Protein AF-A0A382VRE3-F1 (afdb_monomer_lite)

pLDDT: mean 94.81, std 3.99, range [74.12, 98.25]

InterPro domains:
  IPR027417 P-loop containing nucleoside triphosphate hydrolase [G3DSA:3.40.50.300] (1-83)
  IPR027417 P-loop containing nucleoside triphosphate hydrolase [SSF52540] (4-72)

Radius of gyration: 12.78 Å; chains: 1; bounding box: 26×27×31 Å

Secondary structure (DSSP, 8-state):
--EEETTTEETTS-------TTSSHHHHHHHHHHHHHTTPPPTTS-------EEEE-SSS-IIIIIHHHHHHTT--GGGEEEE-

Foldseek 3Di:
DDAPDPPQGHPPDDDDDDDDPPPCSVVLVLLQQQCQQVQNADPVRHTHDRAQEEDEDPDDDVVPPNVVSNVVSNRPVVRYHYDD

Structure (mmCIF, N/CA/C/O backbone):
data_AF-A0A382VRE3-F1
#
_entry.id   AF-A0A382VRE3-F1
#
loop_
_atom_site.group_PDB
_atom_site.id
_atom_site.type_symbol
_atom_site.label_atom_id
_atom_site.label_alt_id
_atom_site.label_comp_id
_atom_site.label_asym_id
_atom_site.label_entity_id
_atom_site.label_seq_id
_atom_site.pdbx_PDB_ins_code
_atom_site.Cartn_x
_a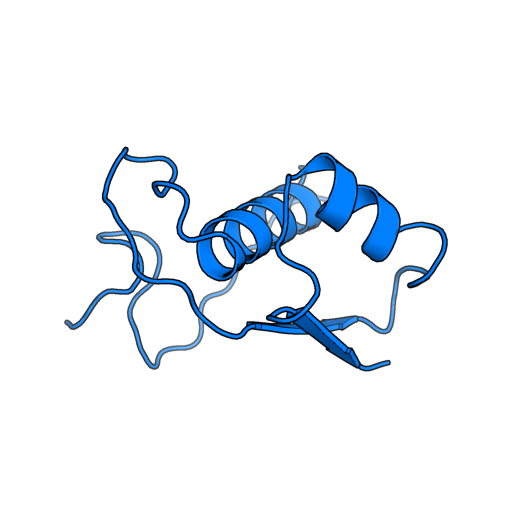tom_site.Cartn_y
_atom_site.Cartn_z
_atom_site.occupancy
_atom_site.B_iso_or_equiv
_atom_site.auth_seq_id
_atom_site.auth_comp_id
_atom_site.auth_asym_id
_atom_site.auth_atom_id
_atom_site.pdbx_PDB_model_num
ATOM 1 N N . VAL A 1 1 ? -14.475 10.494 14.499 1.00 87.31 1 VAL A N 1
ATOM 2 C CA . VAL A 1 1 ? -14.028 10.055 13.152 1.00 87.31 1 VAL A CA 1
ATOM 3 C C . VAL A 1 1 ? -13.828 8.551 13.221 1.00 87.31 1 VAL A C 1
ATOM 5 O O . VAL A 1 1 ? -13.335 8.101 14.244 1.00 87.31 1 VAL A O 1
ATOM 8 N N . SER A 1 2 ? -14.272 7.784 12.223 1.00 94.81 2 SER A N 1
ATOM 9 C CA . SER A 1 2 ? -13.937 6.354 12.126 1.00 94.81 2 SER A CA 1
ATOM 10 C C . SER A 1 2 ? -12.611 6.215 11.379 1.00 94.81 2 SER A C 1
ATOM 12 O O . SER A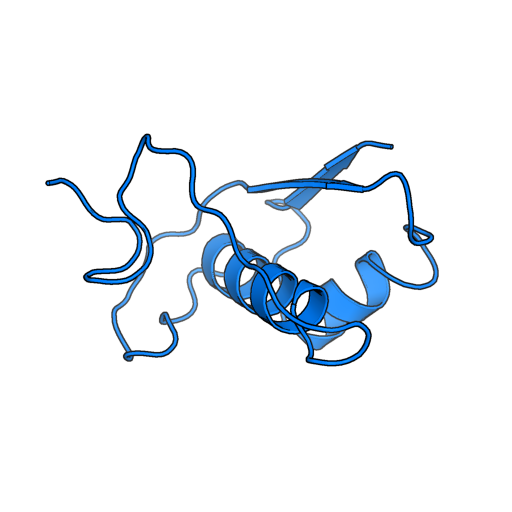 1 2 ? -12.403 6.916 10.386 1.00 94.81 2 SER A O 1
ATOM 14 N N . TRP A 1 3 ? -11.716 5.358 11.861 1.00 93.69 3 TRP A N 1
ATOM 15 C CA . TRP A 1 3 ? -10.350 5.226 11.355 1.00 93.69 3 TRP A CA 1
ATOM 16 C C . TRP A 1 3 ? -10.117 3.837 10.770 1.00 93.69 3 TRP A C 1
ATOM 18 O O . TRP A 1 3 ? -10.630 2.852 11.295 1.00 93.69 3 TRP A O 1
ATOM 28 N N . LEU A 1 4 ? -9.357 3.784 9.677 1.00 93.62 4 LEU A N 1
ATOM 29 C CA . LEU A 1 4 ? -8.694 2.564 9.218 1.00 93.62 4 LEU A CA 1
ATOM 30 C C . LEU A 1 4 ? -7.335 2.424 9.914 1.00 93.62 4 LEU A C 1
ATOM 32 O O . LEU A 1 4 ? -7.000 1.354 10.397 1.00 93.62 4 LEU A O 1
ATOM 36 N N . TRP A 1 5 ? -6.602 3.537 10.006 1.00 95.25 5 TRP A N 1
ATOM 37 C CA . TRP A 1 5 ? -5.367 3.674 10.772 1.00 95.25 5 TRP A CA 1
ATOM 38 C C . TRP A 1 5 ? -5.441 4.973 11.573 1.00 95.25 5 TRP A C 1
ATOM 40 O O . TRP A 1 5 ? -5.557 6.056 10.991 1.00 95.25 5 TRP A O 1
ATOM 50 N N . GLU A 1 6 ? -5.464 4.878 12.901 1.00 95.38 6 GLU A N 1
ATOM 51 C CA . GLU A 1 6 ? -5.724 6.024 13.773 1.00 95.38 6 GLU A CA 1
ATOM 52 C C . GLU A 1 6 ? -4.673 7.130 13.602 1.00 95.38 6 GLU A C 1
ATOM 54 O O . GLU A 1 6 ? -3.473 6.889 13.654 1.00 95.38 6 GLU A O 1
ATOM 59 N N . GLY A 1 7 ? -5.134 8.360 13.354 1.00 94.94 7 GLY A N 1
ATOM 60 C CA . GLY A 1 7 ? -4.266 9.520 13.135 1.00 94.94 7 GLY A CA 1
ATOM 61 C C . GLY A 1 7 ? -3.693 9.652 11.718 1.00 94.94 7 GLY A C 1
ATOM 62 O O . GLY A 1 7 ? -3.251 10.743 11.367 1.00 94.94 7 GLY A O 1
ATOM 63 N N . TRP A 1 8 ? -3.770 8.606 10.885 1.00 95.12 8 TRP A N 1
ATOM 64 C CA . TRP A 1 8 ? -3.176 8.588 9.540 1.00 95.12 8 TRP A CA 1
ATOM 65 C C . TRP A 1 8 ? -4.207 8.424 8.420 1.00 95.12 8 TRP A C 1
ATOM 67 O O . TRP A 1 8 ? -4.201 9.189 7.458 1.00 95.12 8 TRP A O 1
ATOM 77 N N . LEU A 1 9 ? -5.122 7.454 8.540 1.00 95.25 9 LEU A N 1
ATOM 78 C CA . LEU A 1 9 ? -6.080 7.098 7.487 1.00 95.25 9 LEU A CA 1
ATOM 79 C C . LEU A 1 9 ? -7.509 7.051 8.030 1.00 95.25 9 LEU A C 1
ATOM 81 O O . LEU A 1 9 ? -7.952 6.026 8.567 1.00 95.25 9 LEU A O 1
ATOM 85 N N . PRO A 1 10 ? -8.267 8.151 7.907 1.00 96.69 10 PRO A N 1
ATOM 86 C CA . PRO A 1 10 ? -9.675 8.153 8.261 1.00 96.69 10 PRO A CA 1
ATOM 87 C C . PRO A 1 10 ? -10.496 7.352 7.243 1.00 96.69 10 PRO A C 1
ATOM 89 O O . PRO A 1 10 ? -10.381 7.532 6.031 1.00 96.69 10 PRO A O 1
ATOM 92 N N . LYS A 1 11 ? -11.381 6.489 7.741 1.00 95.12 11 LYS A N 1
ATOM 93 C CA . LYS A 1 11 ? -12.230 5.638 6.905 1.00 95.12 11 LYS A CA 1
ATOM 94 C C . LYS A 1 11 ? -13.260 6.482 6.146 1.00 95.12 11 LYS A C 1
ATOM 96 O O . LYS A 1 11 ? -13.894 7.366 6.726 1.00 95.12 11 LYS A O 1
ATOM 101 N N . GLY A 1 12 ? -13.449 6.183 4.859 1.00 95.75 12 GLY A N 1
ATOM 102 C CA . GLY A 1 12 ? -14.445 6.844 4.003 1.00 95.75 12 GLY A CA 1
ATOM 103 C C . GLY A 1 12 ? -14.087 8.280 3.604 1.00 95.75 12 GLY A C 1
ATOM 104 O O . GLY A 1 12 ? -14.979 9.071 3.303 1.00 95.75 12 GLY A O 1
ATOM 105 N N . LYS A 1 13 ? -12.800 8.641 3.640 1.00 97.31 13 LYS A N 1
ATOM 106 C CA . LYS A 1 13 ? -12.298 9.954 3.221 1.00 97.31 13 LYS A CA 1
ATOM 107 C C . LYS A 1 13 ? -11.143 9.792 2.235 1.00 97.31 13 LYS A C 1
ATOM 109 O O . LYS A 1 13 ? -10.418 8.806 2.292 1.00 97.31 13 LYS A O 1
ATOM 114 N N . LEU A 1 14 ? -10.967 10.787 1.368 1.00 96.75 14 LEU A N 1
ATOM 115 C CA . LEU A 1 14 ? -9.808 10.883 0.484 1.00 96.75 14 LEU A CA 1
ATOM 116 C C . LEU A 1 14 ? -8.593 11.395 1.272 1.00 96.75 14 LEU A C 1
ATOM 118 O O . LEU A 1 14 ? -8.712 12.365 2.022 1.00 96.75 14 LEU A O 1
ATOM 122 N N . VAL A 1 15 ? -7.440 10.752 1.083 1.00 97.31 15 VAL A N 1
ATOM 123 C CA . VAL A 1 15 ? -6.159 11.113 1.705 1.00 97.31 15 VAL A CA 1
ATOM 124 C C . VAL A 1 15 ? -5.115 11.282 0.606 1.00 97.31 15 VAL A C 1
ATOM 126 O O . VAL A 1 15 ? -5.066 10.475 -0.319 1.00 97.31 15 VAL A O 1
ATOM 129 N N . LEU A 1 16 ? -4.288 12.324 0.708 1.00 97.25 16 LEU A N 1
ATOM 130 C CA . LEU A 1 16 ? -3.180 12.581 -0.210 1.00 97.25 16 LEU A CA 1
ATOM 131 C C . LEU A 1 16 ? -1.852 12.212 0.462 1.00 97.25 16 LEU A C 1
ATOM 133 O O . LEU A 1 16 ? -1.533 12.745 1.523 1.00 97.25 16 LEU A O 1
ATOM 137 N N . LEU A 1 17 ? -1.080 11.336 -0.181 1.00 96.50 17 LEU A N 1
ATOM 138 C CA . LEU A 1 17 ? 0.314 11.060 0.161 1.00 96.50 17 LEU A CA 1
ATOM 139 C C . LEU A 1 17 ? 1.214 11.769 -0.856 1.00 96.50 17 LEU A C 1
ATOM 141 O O . LEU A 1 17 ? 1.359 11.301 -1.983 1.00 96.50 17 LEU A O 1
ATOM 145 N N . ASP A 1 18 ? 1.798 12.896 -0.457 1.00 96.25 18 ASP A N 1
ATOM 146 C CA . ASP A 1 18 ? 2.621 13.743 -1.324 1.00 96.25 18 ASP A CA 1
ATOM 147 C C . ASP A 1 18 ? 4.088 13.798 -0.866 1.00 96.25 18 ASP A C 1
ATOM 149 O O . ASP A 1 18 ? 4.419 13.536 0.291 1.00 96.25 18 ASP A O 1
ATOM 153 N N . GLY A 1 19 ? 4.981 14.113 -1.800 1.00 96.06 19 GLY A N 1
ATOM 154 C CA . GLY A 1 19 ? 6.421 14.173 -1.586 1.00 96.06 19 GLY A CA 1
ATOM 155 C C . GLY A 1 19 ? 7.208 14.105 -2.893 1.00 96.06 19 GLY A C 1
ATOM 156 O O . GLY A 1 19 ? 6.686 13.734 -3.946 1.00 96.06 19 GLY A O 1
ATOM 157 N N . ASN A 1 20 ? 8.501 14.419 -2.830 1.00 97.44 20 ASN A N 1
ATOM 158 C CA . ASN A 1 20 ? 9.372 14.455 -4.008 1.00 97.44 20 ASN A CA 1
ATOM 159 C C . ASN A 1 20 ? 9.474 13.090 -4.732 1.00 97.44 20 ASN A C 1
ATOM 161 O O . ASN A 1 20 ? 9.241 12.031 -4.136 1.00 97.44 20 ASN A O 1
ATOM 165 N N . PRO A 1 21 ? 9.838 13.067 -6.027 1.00 94.50 21 PRO A N 1
ATOM 166 C CA . PRO A 1 21 ? 10.182 11.827 -6.719 1.00 94.50 21 PRO A CA 1
ATOM 167 C C . PRO A 1 21 ? 11.249 11.030 -5.953 1.00 94.50 21 PRO A C 1
ATOM 169 O O . PRO A 1 21 ? 12.177 11.605 -5.387 1.00 94.50 21 PRO A O 1
ATOM 172 N N . GLY A 1 22 ? 11.099 9.705 -5.900 1.00 93.06 22 GLY A N 1
ATOM 173 C CA . GLY A 1 22 ? 12.051 8.820 -5.219 1.00 93.06 22 GLY A CA 1
ATOM 174 C C . GLY A 1 22 ? 11.973 8.793 -3.686 1.00 93.06 22 GLY A C 1
ATOM 175 O O . GLY A 1 22 ? 12.699 8.019 -3.073 1.00 93.06 22 GLY A O 1
ATOM 176 N N . CYS A 1 23 ? 11.078 9.553 -3.039 1.00 96.19 23 CYS A N 1
ATOM 177 C CA . CYS A 1 23 ? 10.954 9.548 -1.572 1.00 96.19 23 CYS A CA 1
ATOM 178 C C . CYS A 1 23 ? 10.158 8.357 -0.995 1.00 96.19 23 CYS A C 1
ATOM 180 O O . CYS A 1 23 ? 9.848 8.348 0.193 1.00 96.19 23 CYS A O 1
ATOM 182 N N . GLY A 1 24 ? 9.788 7.374 -1.826 1.00 95.25 24 GLY A N 1
ATOM 183 C CA . GLY A 1 24 ? 9.147 6.135 -1.372 1.00 95.25 24 GLY A CA 1
ATOM 184 C C . GLY A 1 2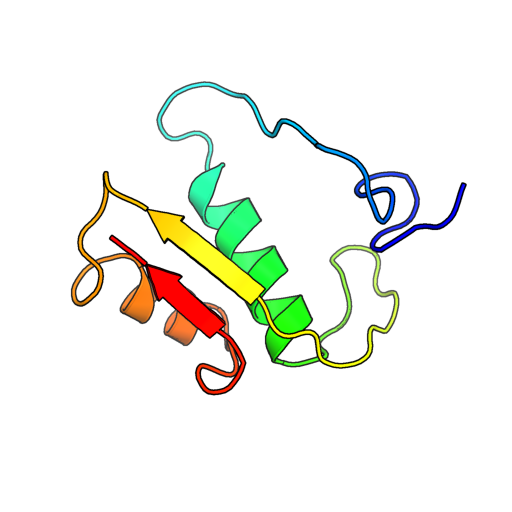4 ? 7.622 6.170 -1.214 1.00 95.25 24 GLY A C 1
ATOM 185 O O . GLY A 1 24 ? 7.081 5.297 -0.547 1.00 95.25 24 GLY A O 1
ATOM 186 N N . LYS A 1 25 ? 6.904 7.121 -1.831 1.00 95.88 25 LYS A N 1
ATOM 187 C CA . LYS A 1 25 ? 5.424 7.193 -1.760 1.00 95.88 25 LYS A CA 1
ATOM 188 C C . LYS A 1 25 ? 4.747 5.882 -2.167 1.00 95.88 25 LYS A C 1
ATOM 190 O O . LYS A 1 25 ? 3.975 5.325 -1.395 1.00 95.88 25 LYS A O 1
ATOM 195 N N . THR A 1 26 ? 5.088 5.367 -3.350 1.00 94.31 26 THR A N 1
ATOM 196 C CA . THR A 1 26 ? 4.561 4.095 -3.861 1.00 94.31 26 THR A CA 1
ATOM 197 C C . THR A 1 26 ? 4.945 2.940 -2.944 1.00 94.31 26 THR A C 1
ATOM 199 O O . THR A 1 26 ? 4.116 2.090 -2.655 1.00 94.31 26 THR A O 1
ATOM 202 N N . THR A 1 27 ? 6.165 2.941 -2.404 1.00 96.00 27 THR A N 1
ATOM 203 C CA . THR A 1 27 ? 6.607 1.927 -1.438 1.00 96.00 27 THR A CA 1
ATOM 204 C C . THR A 1 27 ? 5.736 1.917 -0.180 1.00 96.00 27 THR A C 1
ATOM 206 O O . THR A 1 27 ? 5.294 0.852 0.235 1.00 96.00 27 THR A O 1
ATOM 209 N N . ILE A 1 28 ? 5.441 3.086 0.399 1.00 96.50 28 ILE A N 1
ATOM 210 C CA . ILE A 1 28 ? 4.562 3.213 1.574 1.00 96.50 28 ILE A CA 1
ATOM 211 C C . ILE A 1 28 ? 3.140 2.753 1.237 1.00 96.50 28 ILE A C 1
ATOM 213 O O . ILE A 1 28 ? 2.533 2.018 2.013 1.00 96.50 28 ILE A O 1
ATOM 217 N N . ALA A 1 29 ? 2.611 3.161 0.081 1.00 96.50 29 ALA A N 1
ATOM 218 C CA . ALA A 1 29 ? 1.273 2.772 -0.351 1.00 96.50 29 ALA A CA 1
ATOM 219 C C . ALA A 1 29 ? 1.150 1.249 -0.540 1.00 96.50 29 ALA A C 1
ATOM 221 O O . ALA A 1 29 ? 0.187 0.654 -0.062 1.00 96.50 29 ALA A O 1
ATOM 222 N N . LEU A 1 30 ? 2.137 0.613 -1.179 1.00 97.19 30 LEU A N 1
ATOM 223 C CA . LEU A 1 3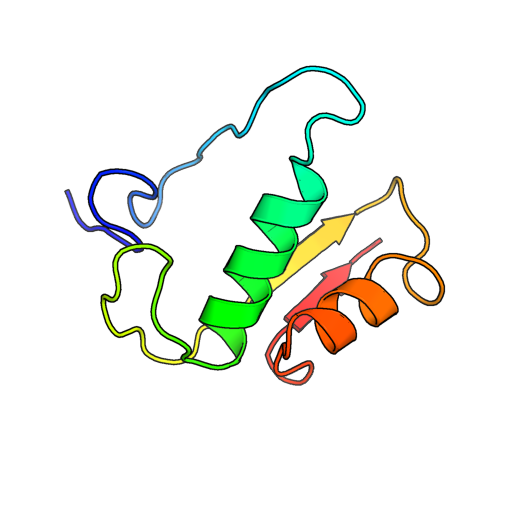0 ? 2.146 -0.834 -1.403 1.00 97.19 30 LEU A CA 1
ATOM 224 C C . LEU A 1 30 ? 2.360 -1.631 -0.108 1.00 97.19 30 LEU A C 1
ATOM 226 O O . LEU A 1 30 ? 1.684 -2.639 0.069 1.00 97.19 30 LEU A O 1
ATOM 230 N N . ASP A 1 31 ? 3.221 -1.186 0.819 1.00 97.56 31 ASP A N 1
ATOM 231 C CA . ASP A 1 31 ? 3.366 -1.839 2.137 1.00 97.56 31 ASP A CA 1
ATOM 232 C C . ASP A 1 31 ? 2.055 -1.793 2.926 1.00 97.56 31 ASP A C 1
ATOM 234 O O . ASP A 1 31 ? 1.636 -2.790 3.512 1.00 97.56 31 ASP A O 1
ATOM 238 N N . LEU A 1 32 ? 1.367 -0.651 2.900 1.00 97.38 32 LEU A N 1
ATOM 239 C CA . LEU A 1 32 ? 0.075 -0.511 3.553 1.00 97.38 32 LEU A CA 1
ATOM 240 C C . LEU A 1 32 ? -0.980 -1.434 2.929 1.00 97.38 32 LEU A C 1
ATOM 242 O O . LEU A 1 32 ? -1.679 -2.126 3.666 1.00 97.38 32 LEU A O 1
ATOM 246 N N . VAL A 1 33 ? -1.084 -1.472 1.595 1.00 97.56 33 VAL A N 1
ATOM 247 C CA . VAL A 1 33 ? -1.991 -2.395 0.891 1.00 97.56 33 VAL A CA 1
ATOM 248 C C . VAL A 1 33 ? -1.662 -3.843 1.239 1.00 97.56 33 VAL A C 1
ATOM 250 O O . VAL A 1 33 ? -2.570 -4.605 1.552 1.00 97.56 33 VAL A O 1
ATOM 253 N N . ALA A 1 34 ? -0.382 -4.214 1.256 1.00 98.06 34 ALA A N 1
ATOM 254 C CA . ALA A 1 34 ? 0.042 -5.562 1.600 1.00 98.06 34 ALA A CA 1
ATOM 255 C C . ALA A 1 34 ? -0.372 -5.943 3.026 1.00 98.06 34 ALA A C 1
ATOM 257 O O . ALA A 1 34 ? -0.954 -7.006 3.219 1.00 98.06 34 ALA A O 1
ATOM 258 N N . ARG A 1 35 ? -0.149 -5.062 4.015 1.00 97.75 35 ARG A N 1
ATOM 259 C CA . ARG A 1 35 ? -0.579 -5.289 5.407 1.00 97.75 35 ARG A CA 1
ATOM 260 C C . ARG A 1 35 ? -2.086 -5.457 5.524 1.00 97.75 35 ARG A C 1
ATOM 262 O O . ARG A 1 35 ? -2.538 -6.355 6.229 1.00 97.75 35 ARG A O 1
ATOM 269 N N . LEU A 1 36 ? -2.837 -4.600 4.833 1.00 97.31 36 LEU A N 1
ATOM 270 C CA . LEU A 1 36 ? -4.294 -4.643 4.802 1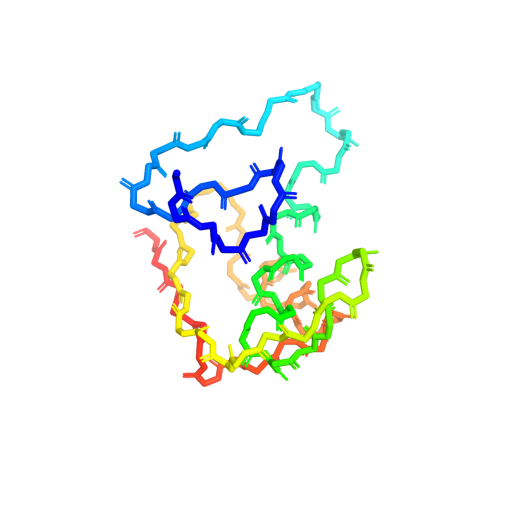.00 97.31 36 LEU A CA 1
ATOM 271 C C . LEU A 1 36 ? -4.796 -5.937 4.162 1.00 97.31 36 LEU A C 1
ATOM 273 O O . LEU A 1 36 ? -5.673 -6.573 4.730 1.00 97.31 36 LEU A O 1
ATOM 277 N N . ALA A 1 37 ? -4.221 -6.361 3.038 1.00 98.00 37 ALA A N 1
ATOM 278 C CA . ALA A 1 37 ? -4.593 -7.601 2.368 1.00 98.00 37 ALA A CA 1
ATOM 279 C C . ALA A 1 37 ? -4.268 -8.832 3.229 1.00 98.00 37 ALA A C 1
ATOM 281 O O . ALA A 1 37 ? -5.106 -9.705 3.399 1.00 98.00 37 ALA A O 1
ATOM 282 N N . SER A 1 38 ? -3.089 -8.883 3.850 1.00 97.06 38 SER A N 1
ATOM 283 C CA . SER A 1 38 ? -2.637 -10.049 4.618 1.00 97.06 38 SER A CA 1
ATOM 284 C C . SER A 1 38 ? -3.066 -10.047 6.097 1.00 97.06 38 SER A C 1
ATOM 286 O O . SER A 1 38 ? -2.597 -10.888 6.862 1.00 97.06 38 SER A O 1
ATOM 288 N N . GLY A 1 39 ? -3.850 -9.059 6.555 1.00 95.75 39 GLY A N 1
ATOM 289 C CA . GLY A 1 39 ? -4.212 -8.889 7.974 1.00 95.75 39 GLY A CA 1
ATOM 290 C C . GLY A 1 39 ? -3.011 -8.695 8.914 1.00 95.75 39 GLY A C 1
ATOM 291 O O . GLY A 1 39 ? -3.071 -9.034 10.098 1.00 95.75 39 GLY A O 1
ATOM 292 N N . ARG A 1 40 ? -1.877 -8.197 8.399 1.00 96.44 40 ARG A N 1
ATOM 293 C CA . ARG A 1 40 ? -0.688 -7.929 9.224 1.00 96.44 40 ARG A CA 1
ATOM 294 C C . ARG A 1 40 ? -0.900 -6.641 10.022 1.00 96.44 40 ARG A C 1
ATOM 296 O O . ARG A 1 40 ? -1.562 -5.730 9.527 1.00 96.44 40 ARG A O 1
ATOM 303 N N . PRO A 1 41 ? -0.291 -6.509 11.216 1.00 96.75 41 PRO A N 1
ATOM 304 C CA . PRO A 1 41 ? -0.382 -5.275 11.982 1.00 96.75 41 PRO A CA 1
ATOM 305 C C . PRO A 1 41 ? 0.031 -4.051 11.160 1.00 96.75 41 PRO A C 1
ATOM 307 O O . PRO A 1 41 ? 0.997 -4.098 10.386 1.00 96.75 41 PRO A O 1
ATOM 310 N N . LEU A 1 42 ? -0.677 -2.942 11.359 1.00 96.50 42 LEU A N 1
ATOM 311 C CA . LEU A 1 42 ? -0.299 -1.639 10.820 1.00 96.50 42 LEU A CA 1
ATOM 312 C C . LEU A 1 42 ? 1.052 -1.181 11.413 1.00 96.50 42 LEU A C 1
ATOM 314 O O . LEU A 1 42 ? 1.540 -1.783 12.373 1.00 96.50 42 LEU A O 1
ATOM 318 N N . PRO A 1 43 ? 1.707 -0.141 10.861 1.00 96.00 43 PRO A N 1
ATOM 319 C CA . PRO A 1 43 ? 3.037 0.277 11.324 1.00 96.00 43 PRO A CA 1
ATOM 320 C C . PRO A 1 43 ? 3.122 0.677 12.806 1.00 96.00 43 PRO A C 1
ATOM 322 O O . PRO A 1 43 ? 4.208 0.668 13.379 1.00 96.00 43 PRO A O 1
ATOM 325 N N . ASP A 1 44 ? 1.995 1.011 13.433 1.00 95.50 44 ASP A N 1
ATOM 326 C CA . ASP A 1 44 ? 1.879 1.305 14.866 1.00 95.50 44 ASP A CA 1
ATOM 327 C C . ASP A 1 44 ? 1.624 0.059 15.742 1.00 95.50 44 ASP A C 1
ATOM 329 O O . ASP A 1 44 ? 1.537 0.170 16.963 1.00 95.50 44 ASP A O 1
ATOM 333 N N . GLY A 1 45 ? 1.525 -1.125 15.133 1.00 95.69 45 GLY A N 1
ATOM 334 C CA . GLY A 1 45 ? 1.288 -2.404 15.798 1.00 95.69 45 GLY A CA 1
ATOM 335 C C . GLY A 1 45 ? -0.186 -2.765 15.988 1.00 95.69 45 GLY A C 1
ATOM 336 O O . GLY A 1 45 ? -0.466 -3.856 16.487 1.00 95.69 45 GLY A O 1
ATOM 337 N N . ASN A 1 46 ? -1.132 -1.910 15.586 1.00 93.56 46 ASN A N 1
ATOM 338 C CA . ASN A 1 46 ? -2.554 -2.229 15.689 1.00 93.56 46 ASN A CA 1
ATOM 339 C C . ASN A 1 46 ? -2.938 -3.356 14.723 1.00 93.56 46 ASN A C 1
ATOM 341 O O . ASN A 1 46 ? -2.567 -3.345 13.547 1.00 93.56 46 ASN A O 1
ATOM 345 N N . ALA A 1 47 ? -3.699 -4.327 15.229 1.00 91.94 47 ALA A N 1
ATOM 346 C CA . ALA A 1 47 ? -4.244 -5.405 14.416 1.00 91.94 47 ALA A CA 1
ATOM 347 C C . ALA A 1 47 ? -5.316 -4.876 13.452 1.00 91.94 47 ALA A C 1
ATOM 349 O O . ALA A 1 47 ? -6.062 -3.950 13.780 1.00 91.94 47 ALA A O 1
ATOM 350 N N . VAL A 1 48 ? -5.409 -5.496 12.279 1.00 91.75 48 VAL A N 1
ATOM 351 C CA . VAL A 1 48 ? -6.418 -5.185 11.268 1.00 91.75 48 VAL A CA 1
ATOM 352 C C . VAL A 1 48 ? -6.926 -6.488 10.664 1.00 91.75 48 VAL A C 1
ATOM 354 O O . VAL A 1 48 ? -6.146 -7.399 10.396 1.00 91.75 48 VAL A O 1
ATOM 357 N N . GLU A 1 49 ? -8.238 -6.587 10.477 1.00 93.88 49 GLU A N 1
ATOM 358 C CA . GLU A 1 49 ? -8.817 -7.680 9.695 1.00 93.88 49 GLU A CA 1
ATOM 359 C C . GLU A 1 49 ? -8.432 -7.517 8.217 1.00 93.88 49 GLU A C 1
ATOM 361 O O . GLU A 1 49 ? -8.337 -6.374 7.761 1.00 93.88 49 GLU A O 1
ATOM 366 N N . PRO A 1 50 ? -8.247 -8.609 7.453 1.00 96.75 50 PRO A N 1
ATOM 367 C CA . PRO A 1 50 ? -7.968 -8.531 6.024 1.00 96.75 50 PRO A CA 1
ATOM 368 C C . PRO A 1 50 ? -8.966 -7.646 5.257 1.00 96.75 50 PRO A C 1
ATOM 370 O O . PRO A 1 50 ? -10.184 -7.744 5.437 1.00 96.75 50 PRO A O 1
ATOM 373 N N . VAL A 1 51 ? -8.453 -6.782 4.379 1.00 95.75 51 VAL A N 1
ATOM 374 C CA . VAL A 1 51 ? -9.233 -5.834 3.573 1.00 95.75 51 VAL A CA 1
ATOM 375 C C . VAL A 1 51 ? -8.877 -5.975 2.098 1.00 95.75 51 VAL A C 1
ATOM 377 O O . VAL A 1 51 ? -7.715 -5.859 1.711 1.00 95.75 51 VAL A O 1
ATOM 380 N N . VAL A 1 52 ? -9.908 -6.131 1.264 1.00 97.81 52 VAL A N 1
ATOM 381 C CA . VAL A 1 52 ? -9.766 -6.081 -0.196 1.00 97.81 52 VAL A CA 1
ATOM 382 C C . VAL A 1 52 ? -9.350 -4.679 -0.632 1.00 97.81 52 VAL A C 1
ATOM 384 O O . VAL A 1 52 ? -9.995 -3.689 -0.275 1.00 97.81 52 VAL A O 1
ATOM 387 N N . SER A 1 53 ? -8.299 -4.603 -1.441 1.00 95.88 53 SER A N 1
ATOM 388 C CA . SER A 1 53 ? -7.723 -3.355 -1.939 1.00 95.88 53 SER A CA 1
ATOM 389 C C . SER A 1 53 ? -7.764 -3.296 -3.465 1.00 95.88 53 SER A C 1
ATOM 391 O O . SER A 1 53 ? -7.611 -4.310 -4.139 1.00 95.88 53 SER A O 1
ATOM 393 N N . LEU A 1 54 ? -7.949 -2.093 -4.011 1.00 96.56 54 LEU A N 1
ATOM 394 C CA . LEU A 1 54 ? -7.841 -1.808 -5.442 1.00 96.56 54 LEU A CA 1
ATOM 395 C C . LEU A 1 54 ? -6.690 -0.827 -5.658 1.00 96.56 54 LEU A C 1
ATOM 397 O O . LEU A 1 54 ? -6.694 0.260 -5.077 1.00 96.56 54 LEU A O 1
ATOM 401 N N . ILE A 1 55 ? -5.734 -1.197 -6.503 1.00 95.75 55 ILE A N 1
ATOM 402 C CA . ILE A 1 55 ? -4.662 -0.315 -6.962 1.00 95.75 55 ILE A CA 1
ATOM 403 C C . ILE A 1 55 ? -4.991 0.123 -8.386 1.00 95.75 55 ILE A C 1
ATOM 405 O O . ILE A 1 55 ? -5.123 -0.707 -9.282 1.00 95.75 55 ILE A O 1
ATOM 409 N N . LEU A 1 56 ? -5.100 1.438 -8.572 1.00 94.19 56 LEU A N 1
ATOM 410 C CA . LEU A 1 56 ? -5.202 2.079 -9.880 1.00 94.19 56 LEU A CA 1
ATOM 411 C C . LEU A 1 56 ? -3.820 2.623 -10.233 1.00 94.19 56 LEU A C 1
ATOM 413 O O . LEU A 1 56 ? -3.323 3.505 -9.527 1.00 94.19 56 LEU A O 1
ATOM 417 N N . ASN A 1 57 ? -3.187 2.091 -11.274 1.00 87.06 57 ASN A N 1
ATOM 418 C CA . ASN A 1 57 ? -1.821 2.470 -11.618 1.00 87.06 57 ASN A CA 1
ATOM 419 C C . ASN A 1 57 ? -1.583 2.438 -13.138 1.00 87.06 57 ASN A C 1
ATOM 421 O O . ASN A 1 57 ? -1.333 1.364 -13.678 1.00 87.06 57 ASN A O 1
ATOM 425 N N . PRO A 1 58 ? -1.575 3.609 -13.805 1.00 84.88 58 PRO A N 1
ATOM 426 C CA . PRO A 1 58 ? -1.213 3.720 -15.217 1.00 84.88 58 PRO A CA 1
ATOM 427 C C . PRO A 1 58 ? 0.288 3.994 -15.449 1.00 84.88 58 PRO A C 1
ATOM 429 O O . PRO A 1 58 ? 0.708 4.117 -16.597 1.00 84.88 58 PRO A O 1
ATOM 432 N N . GLU A 1 59 ? 1.087 4.185 -14.390 1.00 82.31 59 GLU A N 1
ATOM 433 C CA . GLU A 1 59 ? 2.483 4.646 -14.496 1.00 82.31 59 GLU A CA 1
ATOM 434 C C . GLU A 1 59 ? 3.488 3.491 -14.597 1.00 82.31 59 GLU A C 1
ATOM 436 O O . GLU A 1 59 ? 4.315 3.463 -15.508 1.00 82.31 59 GLU A O 1
ATOM 441 N N . ASP A 1 60 ? 3.426 2.561 -13.641 1.00 85.19 60 ASP A N 1
ATOM 442 C CA . ASP A 1 60 ? 4.368 1.443 -13.509 1.00 85.19 60 ASP A CA 1
ATOM 443 C C . ASP A 1 60 ? 3.818 0.146 -14.138 1.00 85.19 60 ASP A C 1
ATOM 445 O O . ASP A 1 60 ? 2.611 -0.093 -14.137 1.00 85.19 60 ASP A O 1
ATOM 449 N N . GLY A 1 61 ? 4.694 -0.745 -14.610 1.00 87.19 61 GLY A N 1
ATOM 450 C CA . GLY A 1 61 ? 4.290 -2.058 -15.120 1.00 87.19 61 GLY A CA 1
ATOM 451 C C . GLY A 1 61 ? 3.749 -2.984 -14.022 1.00 87.19 61 GLY A C 1
ATOM 452 O O . GLY A 1 61 ? 4.310 -3.085 -12.926 1.00 87.19 61 GLY A O 1
ATOM 453 N N . MET A 1 62 ? 2.653 -3.698 -14.300 1.00 89.75 62 MET A N 1
ATOM 454 C CA . MET A 1 62 ? 2.072 -4.629 -13.325 1.00 89.75 62 MET A CA 1
ATOM 455 C C . MET A 1 62 ? 3.000 -5.811 -13.032 1.00 89.75 62 MET A C 1
ATOM 457 O O . MET A 1 62 ? 3.340 -6.044 -11.871 1.00 89.75 62 MET A O 1
ATOM 461 N N . ASP A 1 63 ? 3.451 -6.502 -14.079 1.00 89.56 63 ASP A N 1
ATOM 462 C CA . ASP A 1 63 ? 4.192 -7.765 -13.967 1.00 89.56 63 ASP A CA 1
ATOM 463 C C . ASP A 1 63 ? 5.643 -7.592 -13.496 1.00 89.56 63 ASP A C 1
ATOM 465 O O . ASP A 1 63 ? 6.207 -8.493 -12.875 1.00 89.56 63 ASP A O 1
ATOM 469 N N . ASP A 1 64 ? 6.260 -6.443 -13.778 1.00 90.69 64 ASP A N 1
ATOM 470 C CA . ASP A 1 64 ? 7.675 -6.193 -13.484 1.00 90.69 64 ASP A CA 1
ATOM 471 C C . ASP A 1 64 ? 7.909 -5.259 -12.289 1.00 90.69 64 ASP A C 1
ATOM 473 O O . ASP A 1 64 ? 9.013 -5.241 -11.737 1.00 90.69 64 ASP A O 1
ATOM 477 N N . THR A 1 65 ? 6.881 -4.526 -11.849 1.00 92.62 65 THR A N 1
ATOM 478 C CA . THR A 1 65 ? 7.032 -3.490 -10.824 1.00 92.62 65 THR A CA 1
ATOM 479 C C . THR A 1 65 ? 6.032 -3.641 -9.684 1.00 92.62 65 THR A C 1
ATOM 481 O O . THR A 1 65 ? 6.453 -3.818 -8.539 1.00 92.62 65 THR A O 1
ATOM 484 N N . ILE A 1 66 ? 4.724 -3.586 -9.947 1.00 95.31 66 ILE A N 1
ATOM 485 C CA . ILE A 1 66 ? 3.714 -3.588 -8.874 1.00 95.31 66 ILE A CA 1
ATOM 486 C C . ILE A 1 66 ? 3.604 -4.960 -8.205 1.00 95.31 66 ILE A C 1
ATOM 488 O O . ILE A 1 66 ? 3.765 -5.056 -6.986 1.00 95.31 66 ILE A O 1
ATOM 492 N N . VAL A 1 67 ? 3.386 -6.026 -8.980 1.00 96.12 67 VAL A N 1
ATOM 493 C CA . VAL A 1 67 ? 3.214 -7.387 -8.448 1.00 96.12 67 VAL A CA 1
ATOM 494 C C . VAL A 1 67 ? 4.468 -7.864 -7.705 1.00 96.12 67 VAL A C 1
ATOM 496 O O . VAL A 1 67 ? 4.328 -8.289 -6.555 1.00 96.12 67 VAL A O 1
ATOM 499 N N . PRO A 1 68 ? 5.701 -7.730 -8.242 1.00 97.12 68 PRO A N 1
ATOM 500 C CA . PRO A 1 68 ? 6.901 -8.119 -7.501 1.00 97.12 68 PRO A CA 1
ATOM 501 C C . PRO A 1 68 ? 7.069 -7.377 -6.168 1.00 97.12 68 PRO A C 1
ATOM 503 O O . PRO A 1 68 ? 7.515 -7.971 -5.188 1.00 97.12 68 PRO A O 1
ATOM 506 N N . ARG A 1 69 ? 6.685 -6.093 -6.097 1.00 97.19 69 ARG A N 1
ATOM 507 C CA . ARG A 1 69 ? 6.741 -5.305 -4.854 1.00 97.19 69 ARG A CA 1
ATOM 508 C C . ARG A 1 69 ? 5.687 -5.739 -3.839 1.00 97.19 69 ARG A C 1
ATOM 510 O O . ARG A 1 69 ? 5.994 -5.768 -2.653 1.00 97.19 69 ARG A O 1
ATOM 517 N N . LEU A 1 70 ? 4.482 -6.090 -4.286 1.00 97.56 70 LEU A N 1
ATOM 518 C CA . LEU A 1 70 ? 3.439 -6.644 -3.418 1.00 97.56 70 LEU A CA 1
ATOM 519 C C . LEU A 1 70 ? 3.858 -8.000 -2.84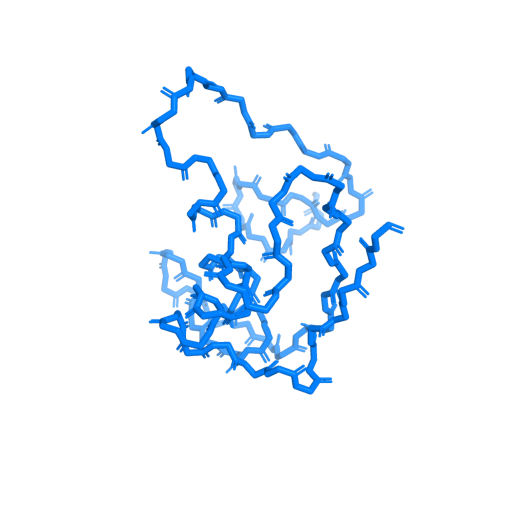0 1.00 97.56 70 LEU A C 1
ATOM 521 O O . LEU A 1 70 ? 3.725 -8.208 -1.637 1.00 97.56 70 LEU A O 1
ATOM 525 N N . ILE A 1 71 ? 4.440 -8.879 -3.664 1.00 97.81 71 ILE A N 1
ATOM 526 C CA . ILE A 1 71 ? 5.000 -10.163 -3.212 1.00 97.81 71 ILE A CA 1
ATOM 527 C C . ILE A 1 71 ? 6.110 -9.928 -2.185 1.00 97.81 71 ILE A C 1
ATOM 529 O O . ILE A 1 71 ? 6.102 -10.537 -1.122 1.00 97.81 71 ILE A O 1
ATOM 533 N N . ALA A 1 72 ? 7.047 -9.018 -2.469 1.00 97.56 72 ALA A N 1
ATOM 534 C CA . ALA A 1 72 ? 8.130 -8.685 -1.543 1.00 97.56 72 ALA A CA 1
ATOM 535 C C . ALA A 1 72 ? 7.636 -8.058 -0.226 1.00 97.56 72 ALA A C 1
ATOM 537 O O . ALA A 1 72 ? 8.356 -8.089 0.770 1.00 97.56 72 ALA A O 1
ATOM 538 N N . ALA A 1 73 ? 6.433 -7.483 -0.224 1.00 97.12 73 ALA A N 1
ATOM 539 C CA . ALA A 1 73 ? 5.763 -6.948 0.953 1.00 97.12 73 ALA A CA 1
ATOM 540 C C . ALA A 1 73 ? 4.817 -7.964 1.625 1.00 97.12 73 ALA A C 1
ATOM 542 O O . ALA A 1 73 ? 4.033 -7.565 2.484 1.00 97.12 73 ALA A O 1
ATOM 543 N N . ASP A 1 74 ? 4.862 -9.249 1.258 1.00 96.75 74 ASP A N 1
ATOM 544 C CA . ASP A 1 74 ? 4.004 -10.313 1.800 1.00 96.75 74 ASP A CA 1
ATOM 545 C C . ASP A 1 74 ? 2.496 -10.023 1.651 1.00 96.75 74 ASP A C 1
ATOM 547 O O . ASP A 1 74 ? 1.704 -10.285 2.560 1.00 96.75 74 ASP A O 1
ATOM 551 N N . ALA A 1 75 ? 2.085 -9.425 0.528 1.00 97.94 75 ALA A N 1
ATOM 552 C CA . ALA A 1 75 ? 0.674 -9.198 0.232 1.00 97.94 75 ALA A CA 1
ATOM 553 C C . ALA A 1 75 ? -0.052 -10.517 -0.074 1.00 97.94 75 ALA A C 1
ATOM 555 O O . ALA A 1 75 ? 0.447 -11.347 -0.835 1.00 97.94 75 ALA A O 1
ATOM 556 N N . ASP A 1 76 ? -1.276 -10.655 0.437 1.00 97.88 76 ASP A N 1
ATOM 557 C CA . ASP A 1 76 ? -2.220 -11.642 -0.084 1.00 97.88 76 ASP A CA 1
ATOM 558 C C . ASP A 1 76 ? -2.801 -11.127 -1.410 1.00 97.88 76 ASP A C 1
ATOM 560 O O . ASP A 1 76 ? -3.654 -10.235 -1.430 1.00 97.88 76 ASP A O 1
ATOM 564 N N . LEU A 1 77 ? -2.295 -11.651 -2.530 1.00 97.56 77 LEU A N 1
ATOM 565 C CA . LEU A 1 77 ? -2.679 -11.192 -3.866 1.00 97.56 77 LEU A CA 1
ATOM 566 C C . LEU A 1 77 ? -4.138 -11.516 -4.222 1.00 97.56 77 LEU A C 1
ATOM 568 O O . LEU A 1 77 ? -4.694 -10.835 -5.081 1.00 97.56 77 LEU A O 1
ATOM 572 N N . ASP A 1 78 ? -4.790 -12.466 -3.542 1.00 98.06 78 ASP A N 1
ATOM 573 C CA . ASP A 1 78 ? -6.212 -12.766 -3.772 1.00 98.06 78 ASP A CA 1
ATOM 574 C C . ASP A 1 78 ? -7.123 -11.614 -3.305 1.00 98.06 78 ASP A C 1
ATOM 576 O O . ASP A 1 78 ? -8.263 -11.479 -3.758 1.00 98.06 78 ASP A O 1
ATOM 580 N N . LEU A 1 79 ? -6.608 -10.748 -2.425 1.00 98.25 79 LEU A N 1
ATOM 581 C CA . LEU A 1 79 ? -7.298 -9.574 -1.889 1.00 98.25 79 LEU A CA 1
ATOM 582 C C . LEU A 1 79 ? -6.778 -8.252 -2.477 1.00 98.25 79 LEU A C 1
ATOM 584 O O . LEU A 1 79 ? -7.161 -7.178 -2.004 1.00 98.25 79 LEU A O 1
ATOM 588 N N . VAL A 1 80 ? -5.941 -8.300 -3.520 1.00 97.94 80 VAL A N 1
ATOM 589 C CA . VAL A 1 80 ? -5.445 -7.109 -4.222 1.00 97.94 80 VAL A CA 1
ATOM 590 C C . VAL A 1 80 ? -5.867 -7.145 -5.687 1.00 97.94 80 VAL A C 1
ATOM 592 O O . VAL A 1 80 ? -5.357 -7.916 -6.493 1.00 97.94 80 VAL A O 1
ATOM 595 N N . HIS A 1 81 ? -6.779 -6.251 -6.053 1.00 96.75 81 HIS A N 1
ATOM 596 C CA . HIS A 1 81 ? -7.168 -6.030 -7.439 1.00 96.75 81 HIS A CA 1
ATOM 597 C C . HIS A 1 81 ? -6.301 -4.937 -8.059 1.00 96.75 81 HIS A C 1
ATOM 599 O O . HIS A 1 81 ? -6.090 -3.881 -7.459 1.00 96.75 81 HIS A O 1
ATOM 605 N N . LEU A 1 82 ? -5.819 -5.183 -9.273 1.00 94.00 82 LEU A N 1
ATOM 606 C CA . LEU A 1 82 ? -5.033 -4.232 -10.052 1.00 94.00 82 LEU A CA 1
ATOM 607 C C . LEU A 1 82 ? -5.864 -3.765 -11.249 1.00 94.00 82 LEU A C 1
ATOM 609 O O . LEU A 1 82 ? -6.575 -4.570 -11.853 1.00 94.00 82 LEU A O 1
ATOM 613 N N . TRP A 1 83 ? -5.805 -2.470 -11.554 1.00 89.62 83 TRP A N 1
ATOM 614 C CA . TRP A 1 83 ? -6.449 -1.886 -12.729 1.00 89.62 83 TRP A CA 1
ATOM 615 C C . TRP A 1 83 ? -5.557 -0.827 -13.386 1.00 89.62 83 TRP A C 1
ATOM 617 O O . TRP A 1 83 ? -4.992 0.038 -12.702 1.00 89.62 83 TRP A O 1
ATOM 627 N N . ASP A 1 84 ? -5.468 -0.936 -14.706 1.00 74.12 84 ASP A N 1
ATOM 628 C CA . ASP A 1 84 ? -4.661 -0.164 -15.651 1.00 74.12 84 ASP A CA 1
ATOM 629 C C . ASP A 1 84 ? -5.498 0.900 -16.384 1.00 74.12 84 ASP A C 1
ATOM 631 O O . ASP A 1 84 ? -6.571 0.552 -16.939 1.00 74.12 84 ASP A O 1
#

Sequence (84 aa):
VSWLWEGWLPKGKLVLLDGNPGCGKTTIALDLVARLASGRPLPDGNAVEPVVSLILNPEDGMDDTIVPRLIAADADLDLVHLWD

Organism: NCBI:txid408172